Protein AF-A0A9D4IW01-F1 (afdb_monomer_lite)

Structure (mmCIF, N/CA/C/O backbone):
data_AF-A0A9D4IW01-F1
#
_entry.id   AF-A0A9D4IW01-F1
#
loop_
_atom_site.group_PDB
_atom_site.id
_atom_site.type_symbol
_atom_site.label_atom_id
_atom_site.label_alt_id
_atom_site.label_comp_id
_atom_site.label_asym_id
_atom_site.label_entity_id
_atom_site.label_seq_id
_atom_site.pdbx_PDB_ins_code
_atom_site.Cartn_x
_atom_site.Cartn_y
_atom_site.Cartn_z
_atom_site.occupancy
_atom_site.B_iso_or_equiv
_atom_site.auth_seq_id
_atom_site.auth_comp_id
_atom_site.auth_asym_id
_atom_site.auth_atom_id
_atom_site.pdbx_PDB_model_num
ATOM 1 N N . MET A 1 1 ? 10.145 0.334 -22.061 1.00 77.38 1 MET A N 1
ATOM 2 C CA . MET A 1 1 ? 10.697 -0.056 -23.375 1.00 77.38 1 MET A CA 1
ATOM 3 C C . MET A 1 1 ? 12.068 -0.632 -23.130 1.00 77.38 1 MET A C 1
ATOM 5 O O . MET A 1 1 ? 12.835 -0.024 -22.393 1.00 77.38 1 MET A O 1
ATOM 9 N N . GLU A 1 2 ? 12.332 -1.801 -23.689 1.00 84.94 2 GLU A N 1
ATOM 10 C CA . GLU A 1 2 ? 13.597 -2.512 -23.522 1.00 84.94 2 GLU A CA 1
ATOM 11 C C . GLU A 1 2 ? 14.456 -2.327 -24.776 1.00 84.94 2 GLU A C 1
ATOM 13 O O . GLU A 1 2 ? 13.923 -2.158 -25.877 1.00 84.94 2 GLU A O 1
ATOM 18 N N . TYR A 1 3 ? 15.780 -2.336 -24.618 1.00 90.25 3 TYR A N 1
ATOM 19 C CA . TYR A 1 3 ? 16.728 -2.070 -25.699 1.00 90.25 3 TYR A CA 1
ATOM 20 C C . TYR A 1 3 ? 17.847 -3.104 -25.716 1.00 90.25 3 TYR A C 1
ATOM 22 O O . TYR A 1 3 ? 18.345 -3.516 -24.670 1.00 90.25 3 TYR A O 1
ATOM 30 N N . VAL A 1 4 ? 18.289 -3.459 -26.920 1.00 92.25 4 VAL A N 1
ATOM 31 C CA . VAL A 1 4 ? 19.553 -4.161 -27.141 1.00 92.25 4 VAL A CA 1
ATOM 32 C C . VAL A 1 4 ? 20.635 -3.117 -27.375 1.00 92.25 4 VAL A C 1
ATOM 34 O O . VAL A 1 4 ? 20.510 -2.290 -28.284 1.00 92.25 4 VAL A O 1
ATOM 37 N N . ILE A 1 5 ? 21.691 -3.177 -26.566 1.00 92.62 5 ILE A N 1
ATOM 38 C CA . ILE A 1 5 ? 22.863 -2.305 -26.655 1.00 92.62 5 ILE A CA 1
ATOM 39 C C . ILE A 1 5 ? 24.077 -3.179 -26.955 1.00 92.62 5 ILE A C 1
ATOM 41 O O . ILE A 1 5 ? 24.368 -4.113 -26.209 1.00 92.62 5 ILE A O 1
ATOM 45 N N . GLY A 1 6 ? 24.784 -2.888 -28.041 1.00 92.25 6 GLY A N 1
ATOM 46 C CA . GLY A 1 6 ? 26.016 -3.592 -28.383 1.00 92.25 6 GLY A CA 1
ATOM 47 C C . GLY A 1 6 ? 26.599 -3.126 -29.713 1.00 92.25 6 GLY A C 1
ATOM 48 O O . GLY A 1 6 ? 26.008 -2.263 -30.349 1.00 92.25 6 GLY A O 1
ATOM 49 N N . PRO A 1 7 ? 27.731 -3.686 -30.157 1.00 93.00 7 PRO A N 1
ATOM 50 C CA . PRO A 1 7 ? 28.671 -4.492 -29.372 1.00 93.00 7 PRO A CA 1
ATOM 51 C C . PRO A 1 7 ? 29.304 -3.670 -28.230 1.00 93.00 7 PRO A C 1
ATOM 53 O O . PRO A 1 7 ? 29.331 -2.442 -28.280 1.00 93.00 7 PRO A O 1
ATOM 56 N N . LEU A 1 8 ? 29.756 -4.344 -27.164 1.00 90.75 8 LEU A N 1
ATOM 57 C CA . LEU A 1 8 ? 30.393 -3.701 -25.996 1.00 90.75 8 LEU A CA 1
ATOM 58 C C . LEU A 1 8 ? 31.925 -3.607 -26.126 1.00 90.75 8 LEU A C 1
ATOM 60 O O . LEU A 1 8 ? 32.586 -3.022 -25.264 1.00 90.75 8 LEU A O 1
ATOM 64 N N . ASP A 1 9 ? 32.486 -4.182 -27.191 1.00 88.44 9 ASP A N 1
ATOM 65 C CA . ASP A 1 9 ? 33.923 -4.238 -27.429 1.00 88.44 9 ASP A CA 1
ATOM 66 C C . ASP A 1 9 ? 34.489 -2.881 -27.863 1.00 88.44 9 ASP A C 1
ATOM 68 O O . ASP A 1 9 ? 33.888 -2.117 -28.622 1.00 88.44 9 ASP A O 1
ATOM 72 N N . LYS A 1 10 ? 35.701 -2.573 -27.388 1.00 69.19 10 LYS A N 1
ATOM 73 C CA . LYS A 1 10 ? 36.402 -1.338 -27.754 1.00 69.19 10 LYS A CA 1
ATOM 74 C C . LYS A 1 10 ? 36.852 -1.404 -29.214 1.00 69.19 10 LYS A C 1
ATOM 76 O O . LYS A 1 10 ? 37.750 -2.172 -29.541 1.00 69.19 10 LYS A O 1
ATOM 81 N N . GLY A 1 11 ? 36.298 -0.533 -30.054 1.00 72.88 11 GLY A N 1
ATOM 82 C CA . GLY A 1 11 ? 36.731 -0.341 -31.444 1.00 72.88 11 GLY A CA 1
ATOM 83 C C . GLY A 1 11 ? 35.629 -0.540 -32.481 1.00 72.88 11 GLY A C 1
ATOM 84 O O . GLY A 1 11 ? 35.793 -0.107 -33.618 1.00 72.88 11 GLY A O 1
ATOM 85 N N . GLU A 1 12 ? 34.495 -1.119 -32.088 1.00 82.50 12 GLU A N 1
ATOM 86 C CA . GLU A 1 12 ? 33.308 -1.218 -32.934 1.00 82.50 12 GLU A CA 1
ATOM 87 C C . GLU A 1 12 ? 32.299 -0.112 -32.600 1.00 82.50 12 GLU A C 1
ATOM 89 O O . GLU A 1 12 ? 32.279 0.444 -31.500 1.00 82.50 12 GLU A O 1
ATOM 94 N N . SER A 1 13 ? 31.473 0.258 -33.580 1.00 89.06 13 SER A N 1
ATOM 95 C CA . SER A 1 13 ? 30.445 1.281 -33.376 1.00 89.06 13 SER A CA 1
ATOM 96 C C . SER A 1 13 ? 29.273 0.700 -32.594 1.00 89.06 13 SER A C 1
ATOM 98 O O . SER A 1 13 ? 28.627 -0.243 -33.046 1.00 89.06 13 SER A O 1
ATOM 100 N N . LEU A 1 14 ? 28.984 1.295 -31.438 1.00 93.00 14 LEU A N 1
ATOM 101 C CA . LEU A 1 14 ? 27.855 0.924 -30.593 1.00 93.00 14 LEU A CA 1
ATOM 102 C C . LEU A 1 14 ? 26.523 1.251 -31.286 1.00 93.00 14 LEU A C 1
ATOM 104 O O . LEU A 1 14 ? 26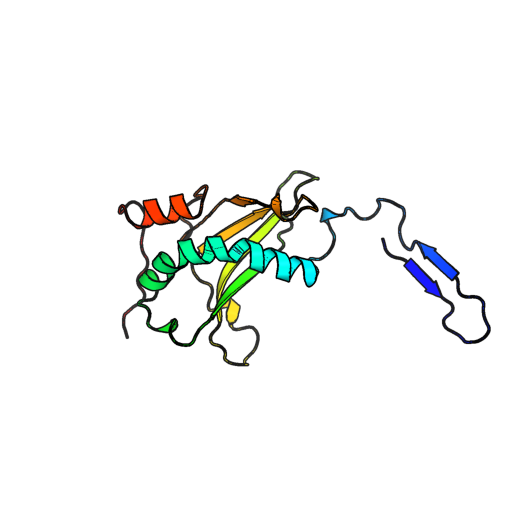.313 2.370 -31.754 1.00 93.00 14 LEU A O 1
ATOM 108 N N . TYR A 1 15 ? 25.608 0.286 -31.304 1.00 91.31 15 TYR A N 1
ATOM 109 C CA . TYR A 1 15 ? 24.219 0.460 -31.697 1.00 91.31 15 TYR A CA 1
ATOM 110 C C . TYR A 1 15 ? 23.285 0.314 -30.493 1.00 91.31 15 TYR A C 1
ATOM 112 O O . TYR A 1 15 ? 23.542 -0.421 -29.537 1.00 91.31 15 TYR A O 1
ATOM 120 N N . VAL A 1 16 ? 22.150 1.002 -30.588 1.00 92.75 16 VAL A N 1
ATOM 121 C CA . VAL A 1 16 ? 21.016 0.860 -29.678 1.00 92.75 16 VAL A CA 1
ATOM 122 C C . VAL A 1 16 ? 19.792 0.613 -30.541 1.00 92.75 16 VAL A C 1
ATOM 124 O O . VAL A 1 16 ? 19.475 1.419 -31.415 1.00 92.75 16 VAL A O 1
ATOM 127 N N . ARG A 1 17 ? 19.114 -0.512 -30.323 1.00 91.94 17 ARG A N 1
ATOM 128 C CA . ARG A 1 17 ? 17.872 -0.839 -31.032 1.00 91.94 17 ARG A CA 1
ATOM 129 C C . ARG A 1 17 ? 16.808 -1.315 -30.051 1.00 91.94 17 ARG A C 1
ATOM 131 O O . ARG A 1 17 ? 17.163 -1.956 -29.060 1.00 91.94 17 ARG A O 1
ATOM 138 N N . PRO A 1 18 ? 15.525 -1.008 -30.293 1.00 90.56 18 PRO A N 1
ATOM 139 C CA . PRO A 1 18 ? 14.454 -1.503 -29.443 1.00 90.56 18 PRO A CA 1
ATOM 140 C C . PRO A 1 18 ? 14.449 -3.037 -29.455 1.00 90.56 18 PRO A C 1
ATOM 142 O 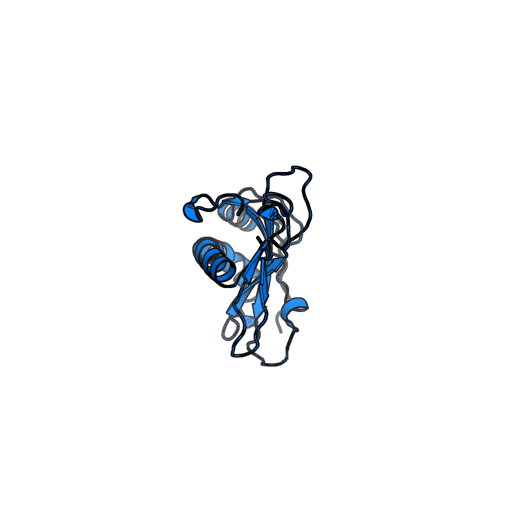O . PRO A 1 18 ? 14.590 -3.654 -30.512 1.00 90.56 18 PRO A O 1
ATOM 145 N N . LEU A 1 19 ? 14.324 -3.638 -28.272 1.00 89.88 19 LEU A N 1
ATOM 146 C CA . LEU A 1 19 ? 14.132 -5.082 -28.107 1.00 89.88 19 LEU A CA 1
ATOM 147 C C . LEU A 1 19 ? 12.672 -5.478 -28.375 1.00 89.88 19 LEU A C 1
ATOM 149 O O . LEU A 1 19 ? 12.413 -6.582 -28.841 1.00 89.88 19 LEU A O 1
ATOM 153 N N . SER A 1 20 ? 11.746 -4.552 -28.120 1.00 86.31 20 SER A N 1
ATOM 154 C CA . SER A 1 20 ? 10.299 -4.736 -28.248 1.00 86.31 20 SER A CA 1
ATOM 155 C C . SER A 1 20 ? 9.683 -3.615 -29.082 1.00 86.31 20 SER A C 1
ATOM 157 O O . SER A 1 20 ? 10.175 -2.481 -29.077 1.00 86.31 20 SER A O 1
ATOM 159 N N . ALA A 1 21 ? 8.593 -3.909 -29.784 1.00 84.94 21 ALA A N 1
ATOM 160 C CA . ALA A 1 21 ? 7.834 -2.923 -30.535 1.00 84.94 21 ALA A CA 1
ATOM 161 C C . ALA A 1 21 ? 7.229 -1.849 -29.603 1.00 84.94 21 ALA A C 1
ATOM 163 O O . ALA A 1 21 ? 6.924 -2.117 -28.433 1.00 84.94 21 ALA A O 1
ATOM 164 N N . PRO A 1 22 ? 7.025 -0.608 -30.088 1.00 80.00 22 PRO A N 1
ATOM 165 C CA . PRO A 1 22 ? 6.304 0.409 -29.330 1.00 80.00 22 PRO A CA 1
ATOM 166 C C . PRO A 1 22 ? 4.920 -0.095 -28.900 1.00 80.00 22 PRO A C 1
ATOM 168 O O . PRO A 1 22 ? 4.129 -0.523 -29.734 1.00 80.00 22 PRO A O 1
ATOM 171 N N . GLY A 1 23 ? 4.636 -0.041 -27.597 1.00 73.62 23 GLY A N 1
ATOM 172 C CA . GLY A 1 23 ? 3.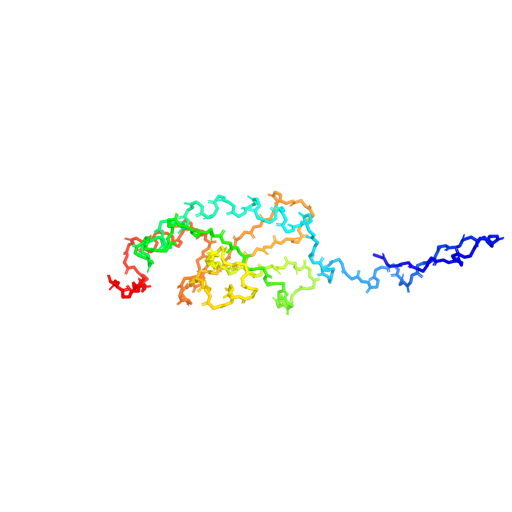361 -0.492 -27.029 1.00 73.62 23 GLY A CA 1
ATOM 173 C C . GLY A 1 23 ? 3.241 -1.999 -26.780 1.00 73.62 23 GLY A C 1
ATOM 174 O O . GLY A 1 23 ? 2.217 -2.420 -26.258 1.00 73.62 23 GLY A O 1
ATOM 175 N N . GLU A 1 24 ? 4.269 -2.801 -27.087 1.00 79.00 24 GLU A N 1
ATOM 176 C CA . GLU A 1 24 ? 4.262 -4.252 -26.823 1.00 79.00 24 GLU A CA 1
ATOM 177 C C . GLU A 1 24 ? 4.126 -4.571 -25.325 1.00 79.00 24 GLU A C 1
ATOM 179 O O . GLU A 1 24 ? 3.447 -5.520 -24.944 1.00 79.00 24 GLU A O 1
ATOM 184 N N . HIS A 1 25 ? 4.703 -3.722 -24.470 1.00 74.25 25 HIS A N 1
ATOM 185 C CA . HIS A 1 25 ? 4.576 -3.821 -23.017 1.00 74.25 25 HIS A CA 1
ATOM 186 C C . HIS A 1 25 ? 3.696 -2.695 -22.485 1.00 74.25 25 HIS A C 1
ATOM 188 O O . HIS A 1 25 ? 4.070 -1.519 -22.558 1.00 74.25 25 HIS A O 1
ATOM 194 N N . ALA A 1 26 ? 2.546 -3.049 -21.915 1.00 72.88 26 ALA A N 1
ATOM 195 C CA . ALA A 1 26 ? 1.673 -2.086 -21.256 1.00 72.88 26 ALA A CA 1
ATOM 196 C C . ALA A 1 26 ? 2.352 -1.505 -20.004 1.00 72.88 26 ALA A C 1
ATOM 198 O O . ALA A 1 26 ? 2.996 -2.229 -19.244 1.00 72.88 26 ALA A O 1
ATOM 199 N N . LEU A 1 27 ? 2.170 -0.203 -19.742 1.00 73.06 27 LEU A N 1
ATOM 200 C CA . LEU A 1 27 ? 2.756 0.458 -18.566 1.00 73.06 27 LEU A CA 1
ATOM 201 C C . LEU A 1 27 ? 2.348 -0.241 -17.262 1.00 73.06 27 LEU A C 1
ATOM 203 O O . LEU A 1 27 ? 3.165 -0.383 -16.360 1.00 73.06 27 LEU A O 1
ATOM 207 N N . ILE A 1 28 ? 1.111 -0.734 -17.191 1.00 72.25 28 ILE A N 1
ATOM 208 C CA . ILE A 1 28 ? 0.569 -1.453 -16.033 1.00 72.25 28 ILE A CA 1
ATOM 209 C C . ILE A 1 28 ? 1.316 -2.761 -15.725 1.00 72.25 28 ILE A C 1
ATOM 211 O O . ILE A 1 28 ? 1.320 -3.215 -14.580 1.00 72.25 28 ILE A O 1
ATOM 215 N N . ALA A 1 29 ? 1.996 -3.353 -16.711 1.00 74.38 29 ALA A N 1
ATOM 216 C CA . ALA A 1 29 ? 2.759 -4.586 -16.548 1.00 74.38 29 ALA A CA 1
ATOM 217 C C . ALA A 1 29 ? 4.163 -4.350 -15.961 1.00 74.38 29 ALA A C 1
ATOM 219 O O . ALA A 1 29 ? 4.801 -5.307 -15.527 1.00 74.38 29 ALA A O 1
ATOM 220 N N . ARG A 1 30 ? 4.642 -3.096 -15.888 1.00 78.50 30 ARG A N 1
ATOM 221 C CA . ARG A 1 30 ? 5.978 -2.779 -15.351 1.00 78.50 30 ARG A CA 1
ATOM 222 C C . ARG A 1 30 ? 6.112 -3.205 -13.888 1.00 78.50 30 ARG A C 1
ATOM 224 O O . ARG A 1 30 ? 5.163 -3.057 -13.123 1.00 78.50 30 ARG A O 1
ATOM 231 N N . GLY A 1 31 ? 7.277 -3.688 -13.466 1.00 77.38 31 GLY A N 1
ATOM 232 C CA . GLY A 1 31 ? 7.551 -3.898 -12.040 1.00 77.38 31 GLY A CA 1
ATOM 233 C C . GLY A 1 31 ? 7.429 -2.593 -11.241 1.00 77.38 31 GLY A C 1
ATOM 234 O O . GLY A 1 31 ? 7.639 -1.513 -11.795 1.00 77.38 31 GLY A O 1
ATOM 235 N N . ILE A 1 32 ? 7.087 -2.697 -9.955 1.00 81.81 32 ILE A N 1
ATOM 236 C CA . ILE A 1 32 ? 7.169 -1.551 -9.039 1.00 81.81 32 ILE A CA 1
ATOM 237 C C . ILE A 1 32 ? 8.653 -1.258 -8.815 1.00 81.81 32 ILE A C 1
ATOM 239 O O . ILE A 1 32 ? 9.421 -2.170 -8.505 1.00 81.81 32 ILE A O 1
ATOM 243 N N . ASP A 1 33 ? 9.056 -0.003 -8.984 1.00 85.62 33 ASP A N 1
ATOM 244 C CA . ASP A 1 33 ? 10.433 0.424 -8.745 1.00 85.62 33 ASP A CA 1
ATOM 245 C C . ASP A 1 33 ? 10.620 1.044 -7.350 1.00 85.62 33 ASP A C 1
ATOM 247 O O . ASP A 1 33 ? 9.669 1.341 -6.628 1.00 85.62 33 ASP A O 1
ATOM 251 N N . PHE A 1 34 ? 11.876 1.246 -6.952 1.00 87.00 34 PHE A N 1
ATOM 252 C CA . PHE A 1 34 ? 12.217 1.777 -5.632 1.00 87.00 34 PHE A CA 1
ATOM 253 C C . PHE A 1 34 ? 11.678 3.198 -5.380 1.00 87.00 34 PHE A C 1
ATOM 255 O O . PHE A 1 34 ? 11.345 3.542 -4.245 1.00 87.00 34 PHE A O 1
ATOM 262 N N . VAL A 1 35 ? 11.589 4.045 -6.409 1.00 88.69 35 VAL A N 1
ATOM 263 C CA . VAL A 1 35 ? 11.063 5.412 -6.264 1.00 88.69 35 VAL A CA 1
ATOM 264 C C . VAL A 1 35 ? 9.561 5.357 -6.012 1.00 88.69 35 VAL A C 1
ATOM 266 O O . VAL A 1 35 ? 9.055 6.049 -5.125 1.00 88.69 35 VAL A O 1
ATOM 269 N N . GLU A 1 36 ? 8.861 4.490 -6.737 1.00 88.00 36 GLU A N 1
ATOM 270 C CA . GLU A 1 36 ? 7.443 4.218 -6.550 1.00 88.00 36 GLU A CA 1
ATOM 271 C C . GLU A 1 36 ? 7.158 3.676 -5.147 1.00 88.00 36 GLU A C 1
ATOM 273 O O . GLU A 1 36 ? 6.312 4.245 -4.463 1.00 88.00 36 GLU A O 1
ATOM 278 N N . VAL A 1 37 ? 7.918 2.687 -4.656 1.00 89.12 37 VAL A N 1
ATOM 279 C CA . VAL A 1 37 ? 7.779 2.190 -3.271 1.00 89.12 37 VAL A CA 1
ATOM 280 C C . VAL A 1 37 ? 7.906 3.329 -2.258 1.00 89.12 37 VAL A C 1
ATOM 282 O O . VAL A 1 37 ? 7.037 3.504 -1.409 1.00 89.12 37 VAL A O 1
ATOM 285 N N . ASN A 1 38 ? 8.950 4.156 -2.360 1.00 90.81 38 ASN A N 1
ATOM 286 C CA . ASN A 1 38 ? 9.137 5.282 -1.438 1.00 90.81 38 ASN A CA 1
ATOM 287 C C . ASN A 1 38 ? 8.006 6.312 -1.509 1.00 90.81 38 ASN A C 1
ATOM 289 O O . ASN A 1 38 ? 7.718 6.985 -0.520 1.00 90.81 38 ASN A O 1
ATOM 293 N N . THR A 1 39 ? 7.400 6.473 -2.681 1.00 92.88 39 THR A N 1
ATOM 294 C CA . THR A 1 39 ? 6.278 7.391 -2.883 1.00 92.88 39 THR A CA 1
ATOM 295 C C . THR A 1 39 ? 5.021 6.824 -2.242 1.00 92.88 39 THR A C 1
ATOM 297 O O . THR A 1 39 ? 4.398 7.511 -1.441 1.00 92.88 39 THR A O 1
ATOM 300 N N . ILE A 1 40 ? 4.726 5.544 -2.484 1.00 92.25 40 ILE A N 1
ATOM 301 C CA . ILE A 1 40 ? 3.628 4.816 -1.840 1.00 92.25 40 ILE A CA 1
ATOM 302 C C . ILE A 1 40 ? 3.726 4.956 -0.321 1.00 92.25 40 ILE A C 1
ATOM 304 O O . ILE A 1 40 ? 2.782 5.413 0.314 1.00 92.25 40 ILE A O 1
ATOM 308 N N . LEU A 1 41 ? 4.888 4.657 0.265 1.00 89.88 41 LEU A N 1
ATOM 309 C CA . LEU A 1 41 ? 5.074 4.737 1.716 1.00 89.88 41 LEU A CA 1
ATOM 310 C C . LEU A 1 41 ? 4.848 6.152 2.273 1.00 89.88 41 LEU A C 1
ATOM 312 O O . LEU A 1 41 ? 4.379 6.295 3.396 1.00 89.88 41 LEU A O 1
ATOM 316 N N . LYS A 1 42 ? 5.146 7.213 1.512 1.00 90.69 42 LYS A N 1
ATOM 317 C CA . LYS A 1 42 ? 4.834 8.592 1.929 1.00 90.69 42 LYS A CA 1
ATOM 318 C C . LYS A 1 42 ? 3.332 8.860 1.932 1.00 90.69 42 LYS A C 1
ATOM 320 O O . LYS A 1 42 ? 2.847 9.449 2.896 1.00 90.69 42 LYS A O 1
ATOM 325 N N . GLU A 1 43 ? 2.621 8.411 0.899 1.00 90.62 43 GLU A N 1
ATOM 326 C CA . GLU A 1 43 ? 1.164 8.567 0.783 1.00 90.62 43 GLU A CA 1
ATOM 327 C C . GLU A 1 43 ? 0.402 7.753 1.847 1.00 90.62 43 GLU A C 1
ATOM 329 O O . GLU A 1 43 ? -0.703 8.125 2.237 1.00 90.62 43 GLU A O 1
ATOM 334 N N . LEU A 1 44 ? 0.995 6.673 2.373 1.00 90.81 44 LEU A N 1
ATOM 335 C CA . LEU A 1 44 ? 0.383 5.851 3.424 1.00 90.81 44 LEU A CA 1
ATOM 336 C C . LEU A 1 44 ? 0.536 6.424 4.845 1.00 90.81 44 LEU A C 1
ATOM 338 O O . LEU A 1 44 ? -0.267 6.083 5.713 1.00 90.81 44 LEU A O 1
ATOM 342 N N . ARG A 1 45 ? 1.477 7.345 5.107 1.00 88.44 45 ARG A N 1
ATOM 343 C CA . ARG A 1 45 ? 1.699 7.896 6.467 1.00 88.44 45 ARG A CA 1
ATOM 344 C C . ARG A 1 45 ? 0.455 8.516 7.121 1.00 88.44 45 ARG A C 1
ATOM 346 O O . ARG A 1 45 ? 0.230 8.274 8.308 1.00 88.44 45 ARG A O 1
ATOM 353 N N . PRO A 1 46 ? -0.374 9.316 6.419 1.00 88.94 46 PRO A N 1
ATOM 354 C CA . PRO A 1 46 ? -1.594 9.858 7.018 1.00 88.94 46 PRO A CA 1
ATOM 355 C C . PRO A 1 46 ? -2.605 8.763 7.382 1.00 88.94 46 PRO A C 1
ATOM 357 O O . PRO A 1 46 ? -3.326 8.896 8.366 1.00 88.94 46 PRO A O 1
ATOM 360 N N . ILE A 1 47 ? -2.640 7.673 6.612 1.00 89.69 47 ILE A N 1
ATOM 361 C CA . ILE A 1 47 ? -3.521 6.521 6.834 1.00 89.69 47 ILE A CA 1
ATOM 362 C C . ILE A 1 47 ? -3.044 5.724 8.049 1.00 89.69 47 ILE A C 1
ATOM 364 O O . ILE A 1 47 ? -3.842 5.392 8.924 1.00 89.69 47 ILE A O 1
ATOM 368 N N . GLU A 1 48 ? -1.737 5.475 8.146 1.00 86.56 48 GLU A N 1
ATOM 369 C CA . GLU A 1 48 ? -1.117 4.840 9.312 1.00 86.56 48 GLU A CA 1
ATOM 370 C C . GLU A 1 48 ? -1.458 5.590 10.598 1.00 86.56 48 GLU A C 1
ATOM 372 O O . GLU A 1 48 ? -1.872 4.969 11.571 1.00 86.56 48 GLU A O 1
ATOM 377 N N . ALA A 1 49 ? -1.371 6.924 10.595 1.00 86.00 49 ALA A N 1
ATOM 378 C CA . ALA A 1 49 ? -1.695 7.738 11.766 1.00 86.00 49 ALA A CA 1
ATOM 379 C C . ALA A 1 49 ? -3.146 7.547 12.253 1.00 86.00 49 ALA A C 1
ATOM 381 O O . ALA A 1 49 ? -3.401 7.595 13.457 1.00 86.00 49 ALA A O 1
ATOM 382 N N . VAL A 1 50 ? -4.086 7.306 11.334 1.00 88.25 50 VAL A N 1
ATOM 383 C CA . VAL A 1 50 ? -5.507 7.065 11.643 1.00 88.25 50 VAL A CA 1
ATOM 384 C C . VAL A 1 50 ? -5.729 5.652 12.176 1.00 88.25 50 VAL A C 1
ATOM 386 O O . VAL A 1 50 ? -6.516 5.460 13.098 1.00 88.25 50 VAL A O 1
ATOM 389 N N . LEU A 1 51 ? -5.038 4.661 11.614 1.00 85.00 51 LEU A N 1
ATOM 390 C CA . LEU A 1 51 ? -5.247 3.246 11.936 1.00 85.00 51 LEU A CA 1
ATOM 391 C C . LEU A 1 51 ? -4.410 2.772 13.131 1.00 85.00 51 LEU A C 1
ATOM 393 O O . LEU A 1 51 ? -4.765 1.788 13.779 1.00 85.00 51 LEU A O 1
ATOM 397 N N . LEU A 1 52 ? -3.342 3.493 13.476 1.00 80.44 52 LEU A N 1
ATOM 398 C CA . LEU A 1 52 ? -2.435 3.161 14.573 1.00 80.44 52 LEU A CA 1
ATOM 399 C C . LEU A 1 52 ? -3.141 2.891 15.917 1.00 80.44 52 LEU A C 1
ATOM 401 O O . LEU A 1 52 ? -2.758 1.923 16.575 1.00 80.44 52 LEU A O 1
ATOM 405 N N . PRO A 1 53 ? -4.163 3.658 16.351 1.00 80.38 53 PRO A N 1
ATOM 406 C CA . PRO A 1 53 ? -4.879 3.366 17.594 1.00 80.38 53 PRO A CA 1
ATOM 407 C C . PRO A 1 53 ? -5.562 1.991 17.591 1.00 80.38 53 PRO A C 1
ATOM 409 O O . PRO A 1 53 ? -5.465 1.262 18.576 1.00 80.38 53 PRO A O 1
ATOM 412 N N . LEU A 1 54 ? -6.194 1.613 16.473 1.00 82.25 54 LEU A N 1
ATOM 413 C CA . LEU A 1 54 ? -6.868 0.321 16.304 1.00 82.25 54 LEU A CA 1
ATOM 414 C C . LEU A 1 54 ? -5.868 -0.835 16.404 1.00 82.25 54 LEU A C 1
ATOM 416 O O . LEU A 1 54 ? -6.125 -1.827 17.094 1.00 82.25 54 LEU A O 1
ATOM 420 N N . VAL A 1 55 ? -4.711 -0.699 15.749 1.00 78.38 55 VAL A N 1
ATOM 421 C CA . VAL A 1 55 ? -3.672 -1.732 15.799 1.00 78.38 55 VAL A CA 1
ATOM 422 C C . VAL A 1 55 ? -3.067 -1.797 17.204 1.00 78.38 55 VAL A C 1
ATOM 424 O O . VAL A 1 55 ? -2.935 -2.870 17.773 1.00 78.38 55 VAL A O 1
ATOM 427 N N . ARG A 1 56 ? -2.783 -0.665 17.847 1.00 77.81 56 ARG A N 1
ATOM 428 C CA . ARG A 1 56 ? -2.253 -0.656 19.220 1.00 77.81 56 ARG A CA 1
ATOM 429 C C . ARG A 1 56 ? -3.171 -1.333 20.235 1.00 77.81 56 ARG A C 1
ATOM 431 O O . ARG A 1 56 ? -2.689 -2.110 21.056 1.00 77.81 56 ARG A O 1
ATOM 438 N N . GLU A 1 57 ? -4.477 -1.075 20.162 1.00 77.25 57 GLU A N 1
ATOM 439 C CA . GLU A 1 57 ? -5.466 -1.714 21.040 1.00 77.25 57 GLU A CA 1
ATOM 440 C C . GLU A 1 57 ? -5.553 -3.228 20.794 1.00 77.25 57 GLU A C 1
ATOM 442 O O . GLU A 1 57 ? -5.600 -4.005 21.747 1.00 77.25 57 GLU A O 1
ATOM 447 N N . SER A 1 58 ? -5.518 -3.661 19.530 1.00 73.94 58 SER A N 1
ATOM 448 C CA . SER A 1 58 ? -5.643 -5.084 19.177 1.00 73.94 58 SER A CA 1
ATOM 449 C C . SER A 1 58 ? -4.444 -5.934 19.644 1.00 73.94 58 SER A C 1
ATOM 451 O O . SER A 1 58 ? -4.585 -7.139 19.868 1.00 73.94 58 SER A O 1
ATOM 453 N N . PHE A 1 59 ? -3.278 -5.304 19.837 1.00 70.44 59 PHE A N 1
ATOM 454 C CA . PHE A 1 59 ? -2.005 -5.949 20.196 1.00 70.44 59 PHE A CA 1
ATOM 455 C C . PHE A 1 59 ? -1.459 -5.488 21.567 1.00 70.44 59 PHE A C 1
ATOM 457 O O . PHE A 1 59 ? -0.256 -5.556 21.818 1.00 70.44 59 PHE A O 1
ATOM 464 N N . ASP A 1 60 ? -2.343 -5.002 22.450 1.00 65.19 60 ASP A N 1
ATOM 465 C CA . ASP A 1 60 ? -2.083 -4.672 23.868 1.00 65.19 60 ASP A CA 1
ATOM 466 C C . ASP A 1 60 ? -0.877 -3.743 24.119 1.00 65.19 60 ASP A C 1
ATOM 468 O O . ASP A 1 60 ? -0.275 -3.764 25.188 1.00 65.19 60 ASP A O 1
ATOM 472 N N . ASN A 1 61 ? -0.479 -2.937 23.125 1.00 63.19 61 ASN A N 1
ATOM 473 C CA . ASN A 1 61 ? 0.775 -2.164 23.096 1.00 63.19 61 ASN A CA 1
ATOM 474 C C . ASN A 1 61 ? 2.078 -2.965 23.338 1.00 63.19 61 ASN A C 1
ATOM 476 O O . ASN A 1 61 ? 3.158 -2.377 23.262 1.00 63.19 61 ASN A O 1
ATOM 480 N N . ALA A 1 62 ? 2.007 -4.271 23.610 1.00 52.19 62 ALA A N 1
ATOM 481 C CA . ALA A 1 62 ? 3.098 -5.065 24.172 1.00 52.19 62 ALA A CA 1
ATOM 482 C C . ALA A 1 62 ? 4.253 -5.300 23.183 1.00 52.19 62 ALA A C 1
ATOM 484 O O . ALA A 1 62 ? 5.387 -5.487 23.610 1.00 52.19 62 ALA A O 1
ATOM 485 N N . GLY A 1 63 ? 3.988 -5.221 21.874 1.00 56.28 63 GLY A N 1
ATOM 486 C CA . GLY A 1 63 ? 5.012 -5.302 20.823 1.00 56.28 63 GLY A CA 1
ATOM 487 C C . GLY A 1 63 ? 5.465 -3.952 20.255 1.00 56.28 63 GLY A C 1
ATOM 488 O O . GLY A 1 63 ? 6.477 -3.876 19.579 1.00 56.28 63 GLY A O 1
ATOM 489 N N . PHE A 1 64 ? 4.766 -2.848 20.531 1.00 59.03 64 PHE A N 1
ATOM 490 C CA . PHE A 1 64 ? 4.968 -1.589 19.791 1.00 59.03 64 PHE A CA 1
ATOM 491 C C . PHE A 1 64 ? 6.133 -0.717 20.264 1.00 59.03 64 PHE A C 1
ATOM 493 O O . PHE A 1 64 ? 6.445 0.282 19.621 1.00 59.03 64 PHE A O 1
ATOM 500 N N . GLN A 1 65 ? 6.747 -1.026 21.405 1.00 57.94 65 GLN A N 1
ATOM 501 C CA . GLN A 1 65 ? 7.793 -0.166 21.973 1.00 57.94 65 GLN A CA 1
ATOM 502 C C . GLN A 1 65 ? 9.146 -0.311 21.258 1.00 57.94 65 GLN A C 1
ATOM 504 O O . GLN A 1 65 ? 10.006 0.550 21.426 1.00 57.94 65 GLN A O 1
ATOM 509 N N . SER A 1 66 ? 9.322 -1.362 20.449 1.00 55.03 66 SER A N 1
ATOM 510 C CA . SER A 1 66 ? 10.555 -1.643 19.701 1.00 55.03 66 SER A CA 1
ATOM 511 C C . SER A 1 66 ? 10.328 -2.120 18.262 1.00 55.03 66 SER A C 1
ATOM 513 O O . SER A 1 66 ? 11.287 -2.557 17.636 1.00 55.03 66 SER A O 1
ATOM 515 N N . MET A 1 67 ? 9.089 -2.087 17.759 1.00 63.84 67 MET A N 1
ATOM 516 C CA . MET A 1 67 ? 8.729 -2.592 16.430 1.00 63.84 67 MET A CA 1
ATOM 517 C C . MET A 1 67 ? 8.185 -1.465 15.559 1.00 63.84 67 MET A C 1
ATOM 519 O O . MET A 1 67 ? 7.327 -0.694 16.002 1.00 63.84 67 MET A O 1
ATOM 523 N N . ASP A 1 68 ? 8.657 -1.409 14.318 1.00 71.25 68 ASP A N 1
ATOM 524 C CA . ASP A 1 68 ? 8.165 -0.472 13.316 1.00 71.25 68 ASP A CA 1
ATOM 525 C C . ASP A 1 68 ? 6.975 -1.079 12.554 1.00 71.25 68 ASP A C 1
ATOM 527 O O . ASP A 1 68 ? 6.850 -2.297 12.390 1.00 71.25 68 ASP A O 1
ATOM 531 N N . LEU A 1 69 ? 6.056 -0.220 12.109 1.00 76.62 69 LEU A N 1
ATOM 532 C CA . LEU A 1 69 ? 4.951 -0.615 11.239 1.00 76.62 69 LEU A CA 1
ATOM 533 C C . LEU A 1 69 ? 5.366 -0.476 9.788 1.00 76.62 69 LEU A C 1
ATOM 535 O O . LEU A 1 69 ? 5.837 0.580 9.368 1.00 76.62 69 LEU A O 1
ATOM 539 N N . HIS A 1 70 ? 5.109 -1.520 9.014 1.00 82.50 70 HIS A N 1
ATOM 540 C CA . HIS A 1 70 ? 5.450 -1.544 7.605 1.00 82.50 70 HIS A CA 1
ATOM 541 C C . HIS A 1 70 ? 4.311 -2.119 6.774 1.00 82.50 70 HIS A C 1
ATOM 543 O O . HIS A 1 70 ? 3.472 -2.886 7.249 1.00 82.50 70 HIS A O 1
ATOM 549 N N . TRP A 1 71 ? 4.296 -1.743 5.499 1.00 87.12 71 TRP A N 1
ATOM 550 C CA . TRP A 1 71 ? 3.371 -2.293 4.523 1.00 87.12 71 TRP A CA 1
ATOM 551 C C . TRP A 1 71 ? 4.075 -3.324 3.667 1.00 87.12 71 TRP A C 1
ATOM 553 O O . TRP A 1 71 ? 5.106 -3.052 3.054 1.00 87.12 71 TRP A O 1
ATOM 563 N N . TYR A 1 72 ? 3.468 -4.494 3.575 1.00 87.62 72 TYR A N 1
ATOM 564 C CA . TYR A 1 72 ? 3.779 -5.455 2.545 1.00 87.62 72 TYR A CA 1
ATOM 565 C C . TYR A 1 72 ? 2.998 -5.093 1.283 1.00 87.62 72 TYR A C 1
ATOM 567 O O . TYR A 1 72 ? 1.766 -5.008 1.295 1.00 87.62 72 TYR A O 1
ATOM 575 N N . LEU A 1 73 ? 3.729 -4.848 0.196 1.00 88.81 73 LEU A N 1
ATOM 576 C CA . LEU A 1 73 ? 3.177 -4.452 -1.094 1.00 88.81 73 LEU A CA 1
ATOM 577 C C . LEU A 1 73 ? 3.035 -5.691 -1.966 1.00 88.81 73 LEU A C 1
ATOM 579 O O . LEU A 1 73 ? 4.019 -6.214 -2.489 1.00 88.81 73 LEU A O 1
ATOM 583 N N . TRP A 1 74 ? 1.802 -6.129 -2.185 1.00 82.94 74 TRP A N 1
ATOM 584 C CA . TRP A 1 74 ? 1.516 -7.170 -3.152 1.00 82.94 74 TRP A CA 1
ATOM 585 C C . TRP A 1 74 ? 0.943 -6.558 -4.421 1.00 82.94 74 TRP A C 1
ATOM 587 O O . TRP A 1 74 ? -0.218 -6.141 -4.489 1.00 82.94 74 TRP A O 1
ATOM 597 N N . LYS A 1 75 ? 1.771 -6.527 -5.466 1.00 75.69 75 LYS A N 1
ATOM 598 C CA . LYS A 1 75 ? 1.297 -6.209 -6.807 1.00 75.69 75 LYS A CA 1
ATOM 599 C C . LYS A 1 75 ? 0.512 -7.405 -7.343 1.00 75.69 75 LYS A C 1
ATOM 601 O O . LYS A 1 75 ? 1.065 -8.292 -7.990 1.00 75.69 75 LYS A O 1
ATOM 606 N N . GLY A 1 76 ? -0.776 -7.459 -7.030 1.00 62.81 76 GLY A N 1
ATOM 607 C CA . GLY A 1 76 ? -1.658 -8.484 -7.570 1.00 62.81 76 GLY A CA 1
ATOM 608 C C . GLY A 1 76 ? -1.886 -8.262 -9.065 1.00 62.81 76 GLY A C 1
ATOM 609 O O . GLY A 1 76 ? -2.186 -7.152 -9.493 1.00 62.81 76 GLY A O 1
ATOM 610 N N . SER A 1 77 ? -1.823 -9.321 -9.871 1.00 56.12 77 SER A N 1
ATOM 611 C CA . SER A 1 77 ? -2.455 -9.324 -11.194 1.00 56.12 77 SER A CA 1
ATOM 612 C C . SER A 1 77 ? -3.951 -9.598 -11.022 1.00 56.12 77 SER A C 1
ATOM 614 O O . SER A 1 77 ? -4.419 -10.697 -11.312 1.00 56.12 77 SER A O 1
ATOM 616 N N . THR A 1 78 ? -4.727 -8.689 -10.438 1.00 45.28 78 THR A N 1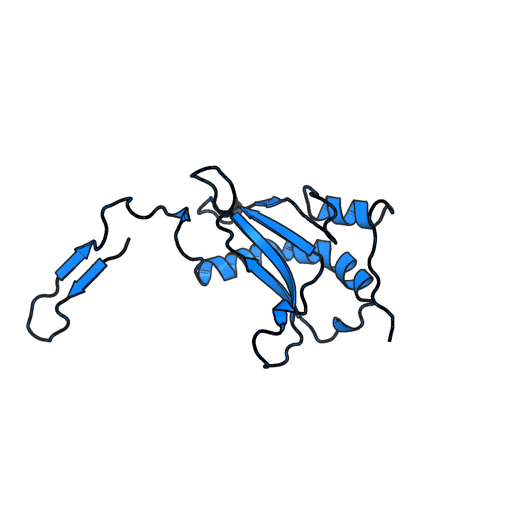
ATOM 617 C CA . THR A 1 78 ? -6.127 -9.028 -10.132 1.00 45.28 78 THR A CA 1
ATOM 618 C C . THR A 1 78 ? -7.053 -7.837 -10.281 1.00 45.28 78 THR A C 1
ATOM 620 O O . THR A 1 78 ? -7.090 -7.022 -9.371 1.00 45.28 78 THR A O 1
ATOM 623 N N . GLY A 1 79 ? -7.844 -7.801 -11.366 1.00 44.12 79 GLY A N 1
ATOM 624 C CA . GLY A 1 79 ? -9.034 -6.940 -11.419 1.00 44.12 79 GLY A CA 1
ATOM 625 C C . GLY A 1 79 ? -9.557 -6.470 -12.785 1.00 44.12 79 GLY A C 1
ATOM 626 O O . GLY A 1 79 ? -9.830 -5.291 -12.932 1.00 44.12 79 GLY A O 1
ATOM 627 N N . MET A 1 80 ? -9.721 -7.361 -13.772 1.00 44.94 80 MET A N 1
ATOM 628 C CA . MET A 1 80 ? -10.707 -7.309 -14.886 1.00 44.94 80 MET A CA 1
ATOM 629 C C . MET A 1 80 ? -10.887 -6.065 -15.788 1.00 44.94 80 MET A C 1
ATOM 631 O O . MET A 1 80 ? -11.695 -6.130 -16.713 1.00 44.94 80 MET A O 1
ATOM 635 N N . THR A 1 81 ? -10.143 -4.976 -15.627 1.00 52.91 81 THR A N 1
ATOM 636 C CA . THR A 1 81 ? -10.176 -3.850 -16.571 1.00 52.91 81 THR A CA 1
ATOM 637 C C . THR A 1 81 ? -8.760 -3.489 -16.983 1.00 52.91 81 THR A C 1
ATOM 639 O O . THR A 1 81 ? -7.884 -3.309 -16.145 1.00 52.91 81 THR A O 1
ATOM 642 N N . GLU A 1 82 ? -8.527 -3.410 -18.291 1.00 58.06 82 GLU A N 1
ATOM 643 C CA . GLU A 1 82 ? -7.206 -3.302 -18.933 1.00 58.06 82 GLU A CA 1
ATOM 644 C C . GLU A 1 82 ? -6.401 -2.039 -18.558 1.00 58.06 82 GLU A C 1
ATOM 646 O O . GLU A 1 82 ? -5.306 -1.839 -19.072 1.00 58.06 82 GLU A O 1
ATOM 651 N N . ASN A 1 83 ? -6.909 -1.195 -17.654 1.00 71.56 83 ASN A N 1
ATOM 652 C CA . ASN A 1 83 ? -6.407 0.155 -17.415 1.00 71.56 83 ASN A CA 1
ATOM 653 C C . ASN A 1 83 ? -6.144 0.503 -15.944 1.00 71.56 83 ASN A C 1
ATOM 655 O O . ASN A 1 83 ? -5.761 1.640 -15.687 1.00 71.56 83 ASN A O 1
ATOM 659 N N . LEU A 1 84 ? -6.348 -0.408 -14.984 1.00 78.06 84 LEU A N 1
ATOM 660 C CA . LEU A 1 84 ? -6.103 -0.115 -13.567 1.00 78.06 84 LEU A CA 1
ATOM 661 C C . LEU A 1 84 ? -4.806 -0.755 -13.066 1.00 78.06 84 LEU A C 1
ATOM 663 O O . LEU A 1 84 ? -4.541 -1.935 -13.295 1.00 78.06 84 LEU A O 1
ATOM 667 N N . LEU A 1 85 ? -4.008 0.043 -12.358 1.00 82.88 85 LEU A N 1
ATOM 668 C CA . LEU A 1 85 ? -2.845 -0.406 -11.604 1.00 82.88 85 LEU A CA 1
ATOM 669 C C . LEU A 1 85 ? -3.180 -0.354 -10.114 1.00 82.88 85 LEU A C 1
ATOM 671 O O . LEU A 1 85 ? -3.286 0.724 -9.531 1.00 82.88 85 LEU A O 1
ATOM 675 N N . GLU A 1 86 ? -3.363 -1.526 -9.515 1.00 87.44 86 GLU A N 1
ATOM 676 C CA . GLU A 1 86 ? -3.730 -1.675 -8.109 1.00 87.44 86 GLU A CA 1
ATOM 677 C C . GLU A 1 86 ? -2.635 -2.412 -7.337 1.00 87.44 86 GLU A C 1
ATOM 679 O O . GLU A 1 86 ? -2.044 -3.387 -7.812 1.00 87.44 86 GLU A O 1
ATOM 684 N N . ILE A 1 87 ? -2.381 -1.949 -6.118 1.00 89.06 87 ILE A N 1
ATOM 685 C CA . ILE A 1 87 ? -1.438 -2.544 -5.177 1.00 89.06 87 ILE A CA 1
ATOM 686 C C . ILE A 1 87 ? -2.227 -2.929 -3.938 1.00 89.06 87 ILE A C 1
ATOM 688 O O . ILE A 1 87 ? -2.844 -2.084 -3.288 1.00 89.06 87 ILE A O 1
ATOM 692 N N . LYS A 1 88 ? -2.204 -4.217 -3.608 1.00 90.38 88 LYS A N 1
ATOM 693 C CA . LYS A 1 88 ? -2.759 -4.716 -2.355 1.00 90.38 88 LYS A CA 1
ATOM 694 C C . LYS A 1 88 ? -1.727 -4.488 -1.266 1.00 90.38 88 LYS A C 1
ATOM 696 O O . LYS A 1 88 ? -0.559 -4.833 -1.428 1.00 90.38 88 LYS A O 1
ATOM 701 N N . LEU A 1 89 ? -2.166 -3.883 -0.179 1.00 91.75 89 LEU A N 1
ATOM 702 C CA . LEU A 1 89 ? -1.326 -3.478 0.931 1.00 91.75 89 LEU A CA 1
ATOM 703 C C . LEU A 1 89 ? -1.786 -4.234 2.170 1.00 91.75 89 LEU A C 1
ATOM 705 O O . LEU A 1 89 ? -2.962 -4.173 2.524 1.00 91.75 89 LEU A O 1
ATOM 709 N N . GLN A 1 90 ? -0.863 -4.940 2.815 1.00 90.62 90 GLN A N 1
ATOM 710 C CA . GLN A 1 90 ? -1.094 -5.625 4.085 1.00 90.62 90 GLN A CA 1
ATOM 711 C C . GLN A 1 90 ? -0.144 -5.042 5.125 1.00 90.62 90 GLN A C 1
ATOM 713 O O . GLN A 1 90 ? 1.060 -4.977 4.886 1.00 90.62 90 GLN A O 1
ATOM 718 N N . LEU A 1 91 ? -0.671 -4.593 6.259 1.00 87.62 91 LEU A N 1
ATOM 719 C CA . LEU A 1 91 ? 0.166 -4.077 7.336 1.00 87.62 91 LEU A CA 1
ATOM 720 C C . LEU A 1 91 ? 0.848 -5.248 8.063 1.00 87.62 91 LEU A C 1
ATOM 722 O O . LEU A 1 91 ? 0.222 -6.288 8.268 1.00 87.62 91 LEU A O 1
ATOM 726 N N . TYR A 1 92 ? 2.099 -5.084 8.481 1.00 84.06 92 TYR A N 1
ATOM 727 C CA . TYR A 1 92 ? 2.827 -6.048 9.308 1.00 84.06 92 TYR A CA 1
ATOM 728 C C . TYR A 1 92 ? 3.676 -5.333 10.365 1.00 84.06 92 TYR A C 1
ATOM 730 O O . TYR A 1 92 ? 3.940 -4.130 10.257 1.00 84.06 92 TYR A O 1
ATOM 738 N N . LEU A 1 93 ? 4.066 -6.069 11.406 1.00 79.44 93 LEU A N 1
ATOM 739 C CA . LEU A 1 93 ? 5.024 -5.597 12.406 1.00 79.44 93 LEU A CA 1
ATOM 740 C C . LEU A 1 93 ? 6.431 -6.049 12.029 1.00 79.44 93 LEU A C 1
ATOM 742 O O . LEU A 1 93 ? 6.644 -7.234 11.792 1.00 79.44 93 LEU A O 1
ATOM 746 N N . ASP A 1 94 ? 7.389 -5.128 12.022 1.00 76.81 94 ASP A N 1
ATOM 747 C CA . ASP A 1 94 ? 8.800 -5.469 11.860 1.00 76.81 94 ASP A CA 1
ATOM 748 C C . ASP A 1 94 ? 9.469 -5.610 13.242 1.00 76.81 94 ASP A C 1
ATOM 750 O O . ASP A 1 94 ? 9.602 -4.612 13.961 1.00 76.81 94 ASP A O 1
ATOM 754 N N . PRO A 1 95 ? 9.876 -6.830 13.654 1.00 67.31 95 PRO A N 1
ATOM 755 C CA . PRO A 1 95 ? 10.582 -7.057 14.915 1.00 67.31 95 PRO A CA 1
ATOM 756 C C . PRO A 1 95 ? 11.985 -6.436 14.981 1.00 67.31 95 PRO A C 1
ATOM 758 O O . PRO A 1 95 ? 12.606 -6.483 16.044 1.00 67.31 95 PRO A O 1
ATOM 761 N N . GLY A 1 96 ? 12.528 -5.906 13.880 1.00 61.91 96 GLY A N 1
ATOM 762 C CA . GLY A 1 96 ? 13.880 -5.342 13.830 1.00 61.91 96 GLY A CA 1
ATOM 763 C C . GLY A 1 96 ? 14.997 -6.383 13.982 1.00 61.91 96 GLY A C 1
ATOM 764 O O . GLY A 1 96 ? 16.178 -6.031 14.047 1.00 61.91 96 GLY A O 1
ATOM 765 N N . SER A 1 97 ? 14.661 -7.675 14.046 1.00 58.81 97 SER A N 1
ATOM 766 C CA . SER A 1 97 ? 15.633 -8.763 14.008 1.00 58.81 97 SER A CA 1
ATOM 767 C C . SER A 1 97 ? 16.070 -8.992 12.564 1.00 58.81 97 SER A C 1
ATOM 769 O O . SER A 1 97 ? 15.241 -9.308 11.720 1.00 58.81 97 SER A O 1
ATOM 771 N N . ASN A 1 98 ? 17.376 -8.890 12.298 1.00 53.72 98 ASN A N 1
ATOM 772 C CA . ASN A 1 98 ? 18.034 -9.124 10.999 1.00 53.72 98 ASN A CA 1
ATOM 773 C C . ASN A 1 98 ? 17.848 -10.543 10.400 1.00 53.72 98 ASN A C 1
ATOM 775 O O . ASN A 1 98 ? 18.556 -10.904 9.459 1.00 53.72 98 ASN A O 1
ATOM 779 N N . ASP A 1 99 ? 16.937 -11.354 10.935 1.00 55.06 99 ASP A N 1
ATOM 780 C CA . ASP A 1 99 ? 16.593 -12.661 10.392 1.00 55.06 99 ASP A CA 1
ATOM 781 C C . ASP A 1 99 ? 15.527 -12.471 9.308 1.00 55.06 99 ASP A C 1
ATOM 783 O O . ASP A 1 99 ? 14.409 -12.031 9.566 1.00 55.06 99 ASP A O 1
ATOM 787 N N . GLY A 1 100 ? 15.924 -12.734 8.063 1.00 54.28 100 GLY A N 1
ATOM 788 C CA . GLY A 1 100 ? 15.129 -12.462 6.867 1.00 54.28 100 GLY A CA 1
ATOM 789 C C . GLY A 1 100 ? 13.735 -13.102 6.851 1.00 54.28 100 GLY A C 1
ATOM 790 O O . GLY A 1 100 ? 13.482 -14.131 7.471 1.00 54.28 100 GLY A O 1
ATOM 791 N N . ASP A 1 101 ? 12.846 -12.478 6.076 1.00 59.31 101 ASP A N 1
ATOM 792 C CA . ASP A 1 101 ? 11.511 -12.947 5.671 1.00 59.31 101 ASP A CA 1
ATOM 793 C C . ASP A 1 101 ? 10.499 -13.340 6.772 1.00 59.31 101 ASP A C 1
ATOM 795 O O . ASP A 1 101 ? 9.398 -13.794 6.450 1.00 59.31 101 ASP A O 1
ATOM 799 N N . SER A 1 102 ? 10.776 -13.088 8.057 1.00 66.12 102 SER A N 1
ATOM 800 C CA . SER A 1 102 ? 9.813 -13.336 9.147 1.00 66.12 102 SER A CA 1
ATOM 801 C C . SER A 1 102 ? 8.558 -12.457 9.077 1.00 66.12 102 SER A C 1
ATOM 803 O O . SER A 1 102 ? 7.515 -12.850 9.593 1.00 66.12 102 SER A O 1
ATOM 805 N N . HIS A 1 103 ? 8.608 -11.331 8.357 1.00 70.06 103 HIS A N 1
ATOM 806 C CA . HIS A 1 103 ? 7.501 -10.377 8.216 1.00 70.06 103 HIS A CA 1
ATOM 807 C C . HIS A 1 103 ? 6.181 -11.001 7.730 1.00 70.06 103 HIS A C 1
ATOM 809 O O . HIS A 1 103 ? 5.107 -10.501 8.054 1.00 70.06 103 HIS A O 1
ATOM 815 N N . ILE A 1 104 ? 6.230 -12.108 6.975 1.00 71.50 104 ILE A N 1
ATOM 816 C CA . ILE A 1 104 ? 5.030 -12.832 6.515 1.00 71.50 104 ILE A CA 1
ATOM 817 C C . ILE A 1 104 ? 4.282 -13.490 7.687 1.00 71.50 104 ILE A C 1
ATOM 819 O O . ILE A 1 104 ? 3.063 -13.655 7.631 1.00 71.50 104 ILE A O 1
ATOM 823 N N . LEU A 1 105 ? 4.995 -13.857 8.751 1.00 77.06 105 LEU A N 1
ATOM 824 C CA . LEU A 1 105 ? 4.424 -14.446 9.962 1.00 77.06 105 LEU A CA 1
ATOM 825 C C . LEU A 1 105 ? 3.820 -13.381 10.888 1.00 77.06 105 LEU A C 1
ATOM 827 O O . LEU A 1 105 ? 2.893 -13.686 11.635 1.00 77.06 105 LEU A O 1
ATOM 831 N N . ASP A 1 106 ? 4.289 -12.138 10.774 1.00 78.62 106 ASP A N 1
ATOM 832 C CA . ASP A 1 106 ? 3.904 -10.999 11.615 1.00 78.62 106 ASP A CA 1
ATOM 833 C C . ASP A 1 106 ? 2.896 -10.059 10.923 1.00 78.62 106 ASP A C 1
ATOM 835 O O . ASP A 1 106 ? 2.790 -8.865 11.229 1.00 78.62 106 ASP A O 1
ATOM 839 N N . MET A 1 107 ? 2.129 -10.602 9.972 1.00 83.38 107 MET A N 1
ATOM 840 C CA . MET A 1 107 ? 1.073 -9.877 9.268 1.00 83.38 107 MET A CA 1
ATOM 841 C C . MET A 1 107 ? -0.042 -9.475 10.233 1.00 83.38 107 MET A C 1
ATOM 843 O O . MET A 1 107 ? -0.670 -10.299 10.904 1.00 83.38 107 MET A O 1
ATOM 847 N N . LEU A 1 108 ? -0.335 -8.182 10.254 1.00 83.44 108 LEU A N 1
ATOM 848 C CA . LEU A 1 108 ? -1.435 -7.616 11.012 1.00 83.44 108 LEU A CA 1
ATOM 849 C C . LEU A 1 108 ? -2.736 -7.803 10.237 1.00 83.44 108 LEU A C 1
ATOM 851 O O . LEU A 1 108 ? -2.724 -7.802 9.010 1.00 83.44 108 LEU A O 1
ATOM 855 N N . PRO A 1 109 ? -3.895 -7.913 10.904 1.00 85.06 109 PRO A N 1
ATOM 856 C CA . PRO A 1 109 ? -5.169 -8.178 10.249 1.00 85.06 109 PRO A CA 1
ATOM 857 C C . PRO A 1 109 ? -5.767 -6.924 9.596 1.00 85.06 109 PRO A C 1
ATOM 859 O O . PRO A 1 109 ? -6.970 -6.709 9.696 1.00 85.06 109 PRO A O 1
ATOM 862 N N . LEU A 1 110 ? -4.945 -6.086 8.966 1.00 89.31 110 LEU A N 1
ATOM 863 C CA . LEU A 1 110 ? -5.335 -4.841 8.321 1.00 89.31 110 LEU A CA 1
ATOM 864 C C . LEU A 1 110 ? -4.808 -4.812 6.884 1.00 89.31 110 LEU A C 1
ATOM 866 O O . LEU A 1 110 ? -3.598 -4.848 6.661 1.00 89.31 110 LEU A O 1
ATOM 870 N N . ALA A 1 111 ? -5.732 -4.728 5.931 1.00 92.38 111 ALA A N 1
ATOM 871 C CA . ALA A 1 111 ? -5.440 -4.693 4.504 1.00 92.38 111 ALA A CA 1
ATOM 872 C C . ALA A 1 111 ? -6.189 -3.549 3.817 1.00 92.38 111 ALA A C 1
ATOM 874 O O . ALA A 1 111 ? -7.262 -3.155 4.273 1.00 92.38 111 ALA A O 1
ATOM 875 N N . LEU A 1 112 ? -5.651 -3.042 2.712 1.00 93.94 112 LEU A N 1
ATOM 876 C CA . LEU A 1 112 ? -6.318 -2.071 1.842 1.00 93.94 112 LEU A CA 1
ATOM 877 C C . LEU A 1 112 ? -5.799 -2.183 0.404 1.00 93.94 112 LEU A C 1
ATOM 879 O O . LEU A 1 112 ? -4.807 -2.869 0.140 1.00 93.94 112 LEU A O 1
ATOM 883 N N . ILE A 1 113 ? -6.451 -1.497 -0.529 1.00 92.69 113 ILE A N 1
ATOM 884 C CA . ILE A 1 113 ? -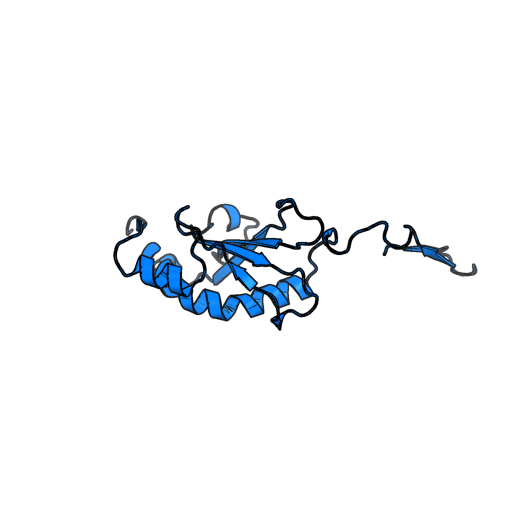6.000 -1.383 -1.920 1.00 92.69 113 ILE A CA 1
ATOM 885 C C . ILE A 1 113 ? -5.584 0.060 -2.196 1.00 92.69 113 ILE A C 1
ATOM 887 O O . ILE A 1 113 ? -6.257 0.995 -1.771 1.00 92.69 113 ILE A O 1
ATOM 891 N N . LEU A 1 114 ? -4.477 0.237 -2.916 1.00 92.19 114 LEU A N 1
ATOM 892 C CA . LEU A 1 114 ? -4.023 1.510 -3.465 1.00 92.19 114 LEU A CA 1
ATOM 893 C C . LEU A 1 114 ? -4.094 1.467 -4.992 1.00 92.19 114 LEU A C 1
ATOM 895 O O . LEU A 1 114 ? -3.474 0.610 -5.618 1.00 92.19 114 LEU A O 1
ATOM 899 N N . ASN A 1 115 ? -4.791 2.427 -5.591 1.00 89.88 115 ASN A N 1
ATOM 900 C CA . ASN A 1 115 ? -4.770 2.648 -7.032 1.00 89.88 115 ASN A CA 1
ATOM 901 C C . ASN A 1 115 ? -3.643 3.626 -7.394 1.00 89.88 115 ASN A C 1
ATOM 903 O O . ASN A 1 115 ? -3.686 4.794 -7.003 1.00 89.88 115 ASN A O 1
ATOM 907 N N . THR A 1 116 ? -2.675 3.143 -8.175 1.00 89.25 116 THR A N 1
ATOM 908 C CA . THR A 1 116 ? -1.514 3.895 -8.681 1.00 89.25 116 THR A CA 1
ATOM 909 C C . THR A 1 116 ? -1.548 4.088 -10.201 1.00 89.25 116 THR A C 1
ATOM 911 O O . THR A 1 116 ? -0.520 4.286 -10.845 1.00 89.25 116 THR A O 1
ATOM 914 N N . THR A 1 117 ? -2.739 4.035 -10.807 1.00 85.62 117 THR A N 1
ATOM 915 C CA . THR A 1 117 ? -2.925 4.161 -12.265 1.00 85.62 117 THR A CA 1
ATOM 916 C C . THR A 1 117 ? -2.396 5.488 -12.809 1.00 85.62 117 THR A C 1
ATOM 918 O O . THR A 1 117 ? -1.795 5.523 -13.883 1.00 85.62 117 THR A O 1
ATOM 921 N N . SER A 1 118 ? -2.622 6.588 -12.081 1.00 86.75 118 SER A N 1
ATOM 922 C CA . SER A 1 118 ? -2.102 7.902 -12.467 1.00 86.75 118 SER A CA 1
ATOM 923 C C . SER A 1 118 ? -0.591 7.965 -12.259 1.00 86.75 118 SER A C 1
ATOM 925 O O . SER A 1 118 ? -0.066 7.462 -11.271 1.00 86.75 118 SER A O 1
ATOM 927 N N . GLN A 1 119 ? 0.124 8.642 -13.156 1.00 86.06 119 GLN A N 1
ATOM 928 C CA . GLN A 1 119 ? 1.541 8.961 -12.938 1.00 86.06 119 GLN A CA 1
ATOM 929 C C . GLN A 1 119 ? 1.733 10.064 -11.884 1.00 86.06 119 GLN A C 1
ATOM 931 O O . GLN A 1 119 ? 2.841 10.258 -11.390 1.00 86.06 119 GLN A O 1
ATOM 936 N N . ASN A 1 120 ? 0.664 10.787 -11.541 1.00 91.12 120 ASN A N 1
ATOM 937 C CA . ASN A 1 120 ? 0.657 11.793 -10.493 1.00 91.12 120 ASN A CA 1
ATOM 938 C C . ASN A 1 120 ? 0.264 11.147 -9.156 1.00 91.12 120 ASN A C 1
ATOM 940 O O . ASN A 1 120 ? -0.889 10.753 -8.979 1.00 91.12 120 ASN A O 1
ATOM 944 N N . SER A 1 121 ? 1.200 11.063 -8.204 1.00 91.12 121 SER A N 1
ATOM 945 C CA . SER A 1 121 ? 0.943 10.405 -6.913 1.00 91.12 121 SER A CA 1
ATOM 946 C C . SER A 1 121 ? -0.133 11.098 -6.082 1.00 91.12 121 SER A C 1
ATOM 948 O O . SER A 1 121 ? -0.838 10.439 -5.328 1.00 91.12 121 SER A O 1
ATOM 950 N N . SER A 1 122 ? -0.338 12.404 -6.272 1.00 91.31 122 SER A N 1
ATOM 951 C CA . SER A 1 122 ? -1.397 13.151 -5.582 1.00 91.31 122 SER A CA 1
ATOM 952 C C . SER A 1 122 ? -2.814 12.756 -6.018 1.00 91.31 122 SER A C 1
ATOM 954 O O . SER A 1 122 ? -3.786 13.163 -5.386 1.00 91.31 122 SER A O 1
ATOM 956 N N . GLU A 1 123 ? -2.954 11.991 -7.104 1.00 92.50 123 GLU A N 1
ATOM 957 C CA . GLU A 1 123 ? -4.234 11.447 -7.572 1.00 92.50 123 GLU A CA 1
ATOM 958 C C . GLU A 1 123 ? -4.466 10.003 -7.120 1.00 92.50 123 GLU A C 1
ATOM 960 O O . GLU A 1 123 ? -5.536 9.444 -7.382 1.00 92.50 123 GLU A O 1
ATOM 965 N N . TRP A 1 124 ? -3.480 9.386 -6.466 1.00 92.75 124 TRP A N 1
ATOM 966 C CA . TRP A 1 124 ? -3.611 8.031 -5.955 1.00 92.75 124 TRP A CA 1
ATOM 967 C C . TRP A 1 124 ? -4.641 7.975 -4.836 1.00 92.75 124 TRP A C 1
ATOM 969 O O . TRP A 1 124 ? -4.835 8.927 -4.077 1.00 92.75 124 TRP A O 1
ATOM 979 N N . LYS A 1 125 ? -5.338 6.843 -4.751 1.00 93.00 125 LYS A N 1
ATOM 980 C CA . LYS A 1 125 ? -6.423 6.657 -3.786 1.00 93.00 125 LYS A CA 1
ATOM 981 C C . LYS A 1 125 ? -6.354 5.291 -3.153 1.00 93.00 125 LYS A C 1
ATOM 983 O O . LYS A 1 125 ? -6.140 4.293 -3.839 1.00 93.00 125 LYS A O 1
ATOM 988 N N . THR A 1 126 ? -6.603 5.274 -1.855 1.00 93.69 126 THR A N 1
ATOM 989 C CA . THR A 1 126 ? -6.791 4.063 -1.071 1.00 93.69 126 THR A CA 1
ATOM 990 C C . THR A 1 126 ? -8.271 3.793 -0.841 1.00 93.69 126 THR A C 1
ATOM 992 O O . THR A 1 126 ? -9.062 4.724 -0.689 1.00 93.69 126 THR A O 1
ATOM 995 N N . TYR A 1 127 ? -8.651 2.521 -0.859 1.00 93.25 127 TYR A N 1
ATOM 996 C CA . TYR A 1 127 ? -10.027 2.045 -0.699 1.00 93.25 127 TYR A CA 1
ATOM 997 C C . TYR A 1 127 ? -10.009 0.567 -0.297 1.00 93.25 127 TYR A C 1
ATOM 999 O O . TYR A 1 127 ? -8.939 -0.024 -0.125 1.00 93.25 127 TYR A O 1
ATOM 1007 N N . ASP A 1 128 ? -11.195 -0.021 -0.133 1.00 93.94 128 ASP A N 1
ATOM 1008 C CA . ASP A 1 128 ? -11.380 -1.428 0.226 1.00 93.94 128 ASP A CA 1
ATOM 1009 C C . ASP A 1 128 ? -10.565 -1.827 1.459 1.00 93.94 128 ASP A C 1
ATOM 1011 O O . ASP A 1 128 ? -9.811 -2.803 1.474 1.00 93.94 128 ASP A O 1
ATOM 1015 N N . TYR A 1 129 ? -10.724 -1.042 2.520 1.00 94.50 129 TYR A N 1
ATOM 1016 C CA . TYR A 1 129 ? -10.100 -1.317 3.803 1.00 94.50 129 TYR A CA 1
ATOM 1017 C C . TYR A 1 129 ? -10.765 -2.531 4.445 1.00 94.50 129 TYR A C 1
ATOM 1019 O O . TYR A 1 129 ? -11.991 -2.620 4.507 1.00 94.50 129 TYR A O 1
ATOM 1027 N N . HIS A 1 130 ? -9.961 -3.452 4.961 1.00 92.94 130 HIS A N 1
ATOM 1028 C CA . HIS A 1 130 ? -10.426 -4.656 5.632 1.00 92.94 130 HIS A CA 1
ATOM 1029 C C . HIS A 1 130 ? -9.712 -4.835 6.966 1.00 92.94 130 HIS A C 1
ATOM 1031 O O . HIS A 1 130 ? -8.487 -4.749 7.034 1.00 92.94 130 HIS A O 1
ATOM 1037 N N . PHE A 1 131 ? -10.476 -5.156 8.011 1.00 90.56 131 PHE A N 1
ATOM 1038 C CA . PHE A 1 131 ? -9.941 -5.539 9.315 1.00 90.56 131 PHE A CA 1
ATOM 1039 C C . PHE A 1 131 ? -10.462 -6.913 9.742 1.00 90.56 131 PHE A C 1
ATOM 1041 O O . PHE A 1 131 ? -11.669 -7.097 9.895 1.00 90.56 131 PHE A O 1
ATOM 1048 N N . LEU A 1 132 ? -9.574 -7.893 9.942 1.00 88.38 132 LEU A N 1
ATOM 1049 C CA . LEU A 1 132 ? -9.941 -9.297 10.214 1.00 88.38 132 LEU A CA 1
ATOM 1050 C C . LEU A 1 132 ? -10.954 -9.852 9.193 1.00 88.38 132 LEU A C 1
ATOM 1052 O O . LEU A 1 132 ? -11.929 -10.504 9.567 1.00 88.38 132 LEU A O 1
ATOM 1056 N N . ASN A 1 133 ? -10.751 -9.558 7.906 1.00 87.88 133 ASN A N 1
ATOM 1057 C CA . ASN A 1 133 ? -11.680 -9.889 6.814 1.00 87.88 133 ASN A CA 1
ATOM 1058 C C . ASN A 1 133 ? -13.086 -9.262 6.943 1.00 87.88 133 ASN A C 1
ATOM 1060 O O . ASN A 1 133 ? -14.011 -9.693 6.260 1.00 87.88 133 ASN A O 1
ATOM 1064 N N . GLN A 1 134 ? -13.265 -8.249 7.795 1.00 91.00 134 GLN A N 1
ATOM 1065 C CA . GLN A 1 134 ? -14.477 -7.428 7.851 1.00 91.00 134 GLN A CA 1
ATOM 1066 C C . GLN A 1 134 ? -14.259 -6.186 6.989 1.00 91.00 134 GLN A C 1
ATOM 1068 O O . GLN A 1 134 ? -13.202 -5.565 7.080 1.00 91.00 134 GLN A O 1
ATOM 1073 N N . GLY A 1 135 ? -15.237 -5.850 6.155 1.00 91.75 135 GLY A N 1
ATOM 1074 C CA . GLY A 1 135 ? -15.144 -4.801 5.142 1.00 91.75 135 GLY A CA 1
ATOM 1075 C C . GLY A 1 135 ? -15.905 -5.200 3.868 1.00 91.75 135 GLY A C 1
ATOM 1076 O O . GLY A 1 135 ? -16.695 -6.150 3.915 1.00 91.75 135 GLY A O 1
ATOM 1077 N N . PRO A 1 136 ? -15.679 -4.503 2.743 1.00 94.00 136 PRO A N 1
ATOM 1078 C CA . PRO A 1 136 ? -14.791 -3.347 2.607 1.00 94.00 136 PRO A CA 1
ATOM 1079 C C . PRO A 1 136 ? -15.340 -2.107 3.327 1.00 94.00 136 PRO A C 1
ATOM 1081 O O . PRO A 1 136 ? -16.533 -1.813 3.263 1.00 94.00 136 PRO A O 1
ATOM 1084 N N . PHE A 1 137 ? -14.460 -1.358 3.987 1.00 94.31 137 PHE A N 1
ATOM 1085 C CA . PHE A 1 137 ? -14.724 0.015 4.422 1.00 94.31 137 PHE A CA 1
ATOM 1086 C C . PHE A 1 137 ? -14.155 0.981 3.381 1.00 94.31 137 PHE A C 1
ATOM 1088 O O . PHE A 1 137 ? -13.104 0.719 2.791 1.00 94.31 137 PHE A O 1
ATOM 1095 N N . ALA A 1 138 ? -14.852 2.091 3.134 1.00 93.31 138 ALA A N 1
ATOM 1096 C CA . ALA A 1 138 ? -14.468 3.014 2.070 1.00 93.31 138 ALA A CA 1
ATOM 1097 C C . ALA A 1 138 ? -13.198 3.803 2.423 1.00 93.31 138 ALA A C 1
ATOM 1099 O O . ALA A 1 138 ? -12.348 4.013 1.558 1.00 93.31 138 ALA A O 1
ATOM 1100 N N . THR A 1 139 ? -13.045 4.202 3.688 1.00 93.75 139 THR A N 1
ATOM 1101 C CA . THR A 1 139 ? -11.895 4.975 4.173 1.00 93.75 139 THR A CA 1
ATOM 1102 C C . THR A 1 139 ? -11.323 4.429 5.485 1.00 93.75 139 THR A C 1
ATOM 1104 O O . THR A 1 139 ? -11.960 3.653 6.202 1.00 93.75 139 THR A O 1
ATOM 1107 N N . ALA A 1 140 ? -10.112 4.879 5.832 1.00 93.00 140 ALA A N 1
ATOM 1108 C CA . ALA A 1 140 ? -9.495 4.600 7.127 1.00 93.00 140 ALA A CA 1
ATOM 1109 C C . ALA A 1 140 ? -10.323 5.156 8.301 1.00 93.00 140 ALA A C 1
ATOM 1111 O O . ALA A 1 140 ? -10.406 4.522 9.353 1.00 93.00 140 ALA A O 1
ATOM 1112 N N . GLN A 1 141 ? -10.950 6.322 8.112 1.00 92.88 141 GLN A N 1
ATOM 1113 C CA . GLN A 1 141 ? -11.849 6.937 9.087 1.00 92.88 141 GLN A CA 1
ATOM 1114 C C . GLN A 1 141 ? -13.097 6.086 9.304 1.00 92.88 141 GLN A C 1
ATOM 1116 O O . GLN A 1 141 ? -13.415 5.804 10.455 1.00 92.88 141 GLN A O 1
ATOM 1121 N N . ASP A 1 142 ? -13.736 5.605 8.233 1.00 92.94 142 ASP A N 1
ATOM 1122 C CA . ASP A 1 142 ? -14.912 4.735 8.355 1.00 92.94 142 ASP A CA 1
ATOM 1123 C C . ASP A 1 142 ? -14.570 3.475 9.158 1.00 92.94 142 ASP A C 1
ATOM 1125 O O . ASP A 1 142 ? -15.284 3.107 10.088 1.00 92.94 142 ASP A O 1
ATOM 1129 N N . LEU A 1 143 ? -13.434 2.833 8.860 1.00 92.12 143 LEU A N 1
ATOM 1130 C CA . LEU A 1 143 ? -12.977 1.673 9.625 1.00 92.12 143 LEU A CA 1
ATOM 1131 C C . LEU A 1 143 ? -12.775 2.016 11.113 1.00 92.12 143 LEU A C 1
ATOM 1133 O O . LEU A 1 143 ? -13.224 1.266 11.982 1.00 92.12 143 LEU A O 1
ATOM 1137 N N . LEU A 1 144 ? -12.127 3.143 11.423 1.00 90.50 144 LEU A N 1
ATOM 1138 C CA . LEU A 1 144 ? -11.891 3.570 12.804 1.00 90.50 144 LEU A CA 1
ATOM 1139 C C . LEU A 1 144 ? -13.202 3.877 13.550 1.00 90.50 144 LEU A C 1
ATOM 1141 O O . LEU A 1 144 ? -13.360 3.501 14.713 1.00 90.50 144 LEU A O 1
ATOM 1145 N N . GLU A 1 145 ? -14.153 4.541 12.898 1.00 91.00 145 GLU A N 1
ATOM 1146 C CA . GLU A 1 145 ? -15.465 4.852 13.471 1.00 91.00 145 GLU A CA 1
ATOM 1147 C C . GLU A 1 145 ? -16.250 3.577 13.792 1.00 91.00 145 GLU A C 1
ATOM 1149 O O . GLU A 1 145 ? -16.762 3.420 14.907 1.00 91.00 145 GLU A O 1
ATOM 1154 N N . VAL A 1 146 ? -16.294 2.619 12.862 1.00 89.69 146 VAL A N 1
ATOM 1155 C CA . VAL A 1 146 ? -16.999 1.348 13.078 1.00 89.69 146 VAL A CA 1
ATOM 1156 C C . VAL A 1 146 ? -16.288 0.506 14.153 1.00 89.69 146 VAL A C 1
ATOM 1158 O O . VAL A 1 146 ? -16.951 -0.101 15.000 1.00 89.69 146 VAL A O 1
ATOM 1161 N N . TYR A 1 147 ? -14.950 0.526 14.202 1.00 88.12 147 TYR A N 1
ATOM 1162 C CA . TYR A 1 147 ? -14.166 -0.124 15.261 1.00 88.12 147 TYR A CA 1
ATOM 1163 C C . TYR A 1 147 ? -14.513 0.405 16.665 1.00 88.12 147 TYR A C 1
ATOM 1165 O O . TYR A 1 147 ? -14.617 -0.371 17.621 1.00 88.12 147 TYR A O 1
ATOM 1173 N N . ASN A 1 148 ? -14.741 1.714 16.797 1.00 87.06 148 ASN A N 1
ATOM 1174 C CA . ASN A 1 148 ? -15.040 2.364 18.077 1.00 87.06 148 ASN A CA 1
ATOM 1175 C C . ASN A 1 148 ? -16.509 2.246 18.517 1.00 87.06 148 ASN A C 1
ATOM 1177 O O . ASN A 1 148 ? -16.807 2.407 19.699 1.00 87.06 148 ASN A O 1
ATOM 1181 N N . THR A 1 149 ? -17.430 1.941 17.601 1.00 81.38 149 THR A N 1
ATOM 1182 C CA . THR A 1 149 ? -18.887 1.949 17.849 1.00 81.38 149 THR A CA 1
ATOM 1183 C C . THR A 1 149 ? -19.510 0.551 17.993 1.00 81.38 149 THR A C 1
ATOM 1185 O O . THR A 1 149 ? -20.730 0.417 18.046 1.00 81.38 149 THR A O 1
ATOM 1188 N N . VAL A 1 150 ? -18.680 -0.489 18.176 1.00 65.88 150 VAL A N 1
ATOM 1189 C CA . VAL A 1 150 ? -19.050 -1.881 18.548 1.00 65.88 150 VAL A CA 1
ATOM 1190 C C . VAL A 1 150 ? -19.597 -2.757 17.401 1.00 65.88 150 VAL A C 1
ATOM 1192 O O . VAL A 1 150 ? -20.009 -3.891 17.629 1.00 65.88 150 VAL A O 1
ATOM 1195 N N . SER A 1 151 ? -19.548 -2.303 16.145 1.00 72.62 151 SER A N 1
ATOM 1196 C CA . SER A 1 151 ? -20.103 -3.072 15.010 1.00 72.62 151 SER A CA 1
ATOM 1197 C C . SER A 1 151 ? -19.113 -4.033 14.334 1.00 72.62 151 SER A C 1
ATOM 1199 O O . SER A 1 151 ? -19.488 -4.709 13.377 1.00 72.62 151 SER A O 1
ATOM 1201 N N . ILE A 1 152 ? -17.867 -4.132 14.820 1.00 81.50 152 ILE A N 1
ATOM 1202 C CA . ILE A 1 152 ? -16.862 -5.069 14.287 1.00 81.50 152 ILE A CA 1
ATOM 1203 C C . ILE A 1 152 ? -16.308 -5.968 15.385 1.00 81.50 152 ILE A C 1
ATOM 1205 O O . ILE A 1 152 ? -16.095 -5.551 16.525 1.00 81.50 152 ILE A O 1
ATOM 1209 N N . ARG A 1 153 ? -16.018 -7.218 15.022 1.00 82.75 153 ARG A N 1
ATOM 1210 C CA . ARG A 1 153 ? -15.279 -8.146 15.872 1.00 82.75 153 ARG A CA 1
ATOM 1211 C C . ARG A 1 153 ? -13.876 -7.599 16.101 1.00 82.75 153 ARG A C 1
ATOM 1213 O O . ARG A 1 153 ? -13.106 -7.464 15.152 1.00 82.75 153 ARG A O 1
ATOM 1220 N N . LYS A 1 154 ? -13.548 -7.339 17.362 1.00 80.31 154 LYS A N 1
ATOM 1221 C CA . LYS A 1 154 ? -12.193 -7.010 17.803 1.00 80.31 154 LYS A CA 1
ATOM 1222 C C . LYS A 1 154 ? -11.413 -8.295 18.079 1.00 80.31 154 LYS A C 1
ATOM 1224 O O . LYS A 1 154 ? -11.979 -9.264 18.589 1.00 80.31 154 LYS A O 1
ATOM 1229 N N . LEU A 1 155 ? -10.126 -8.299 17.752 1.00 73.56 155 LEU A N 1
ATOM 1230 C CA . LEU A 1 155 ? -9.181 -9.307 18.223 1.00 73.56 155 LEU A CA 1
ATOM 1231 C C . LEU A 1 155 ? -8.373 -8.671 19.348 1.00 73.56 155 LEU A C 1
ATOM 1233 O O . LEU A 1 155 ? -7.869 -7.566 19.186 1.00 73.56 155 LEU A O 1
ATOM 1237 N N . ARG A 1 156 ? -8.244 -9.379 20.465 1.00 69.94 156 ARG A N 1
ATOM 1238 C CA . ARG A 1 156 ? -7.251 -9.070 21.487 1.00 69.94 156 ARG A CA 1
ATOM 1239 C C . ARG A 1 156 ? -6.394 -10.311 21.646 1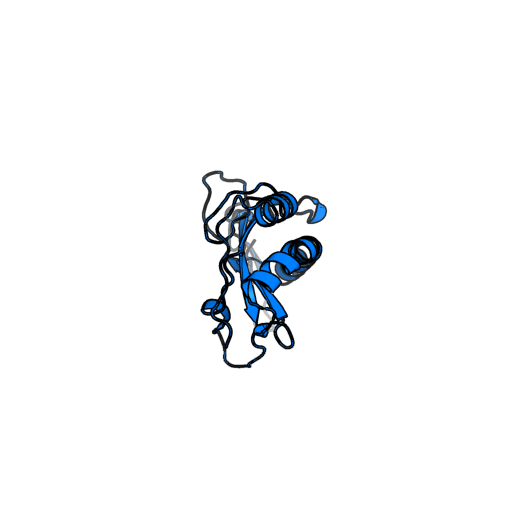.00 69.94 156 ARG A C 1
ATOM 1241 O O . ARG A 1 156 ? -6.933 -11.381 21.936 1.00 69.94 156 ARG A O 1
ATOM 1248 N N . LEU A 1 157 ? -5.096 -10.189 21.394 1.00 62.75 157 LEU A N 1
ATOM 1249 C CA . LEU A 1 157 ? -4.175 -11.282 21.685 1.00 62.75 157 LEU A CA 1
ATOM 1250 C C . LEU A 1 157 ? -4.151 -11.551 23.200 1.00 62.75 157 LEU A C 1
ATOM 1252 O O . LEU A 1 157 ? -4.433 -10.638 23.983 1.00 62.75 157 LEU A O 1
ATOM 1256 N N . PRO A 1 158 ? -3.862 -12.792 23.632 1.00 58.75 158 PRO A N 1
ATOM 1257 C CA . PRO A 1 158 ? -3.687 -13.085 25.047 1.00 58.75 158 PRO A CA 1
ATOM 1258 C C . PRO A 1 158 ? -2.637 -12.141 25.642 1.00 58.75 158 PRO A C 1
ATOM 1260 O O . PRO A 1 158 ? -1.543 -12.020 25.095 1.00 58.75 158 PRO A O 1
ATOM 1263 N N . SER A 1 159 ? -2.972 -11.477 26.747 1.00 57.19 159 SER A N 1
ATOM 1264 C CA . SER A 1 159 ? -1.986 -10.752 27.547 1.00 57.19 159 SER A CA 1
ATOM 1265 C C . SER A 1 159 ? -1.020 -11.769 28.158 1.00 57.19 159 SER A C 1
ATOM 1267 O O . SER A 1 159 ? -1.482 -12.721 28.798 1.00 57.19 159 SER A O 1
ATOM 1269 N N . GLY A 1 160 ? 0.280 -11.588 27.919 1.00 49.03 160 GLY A N 1
ATOM 1270 C CA . GLY A 1 160 ? 1.350 -12.355 28.567 1.00 49.03 160 GLY A CA 1
ATOM 1271 C C . GLY A 1 160 ? 1.538 -11.979 30.029 1.00 49.03 160 GLY A C 1
ATOM 1272 O O . GLY A 1 160 ? 1.277 -10.803 30.370 1.00 49.03 160 GLY A O 1
#

Secondary structure (DSSP, 8-state):
--EEEE--SBTBPPEEEESS-TTSS-GGGSPPPHHHHHHHHHHHHHHHHHHHHHHHHHTTTTTTTS-EEEEEEE-----S-TT--EEEEEEEEE---S-TTGGGTTEEEEEEEEE--SSSGGG-EEEEEEETTEEEESSHHHHHHHHHTT-SPPP-PPP-

pLDDT: mean 80.65, std 12.76, range [44.12, 94.5]

Foldseek 3Di:
DDWDWDDPDPPDDIDIDDPDDVPPDDPLNDDQDPVNVVLVVVVCVVLCVLCVVQQCQQEVVPQVPQKDKDWDWDQDPDDPDPQWGKTKIWIFIHSPPPPPDCRVVRTAQWIWMWTPSDPDSVPIDIFQIGGNNDDRDGGSNSVSVCSVVPNDDGHHDDDD

Organism: Dreissena polymorpha (NCBI:txid45954)

Sequence (160 aa):
MEYVIGPLDKGESLYVRPLSAPGEHALIARGIDFVEVNTILKELRPIEAVLLPLVRESFDNAGFQSMDLHWYLWKGSTGMTENLLEIKLQLYLDPGSNDGDSHILDMLPLALILNTTSQNSSEWKTYDYHFLNQGPFATAQDLLEVYNTVSIRKLRLPSG

Radius of gyration: 20.8 Å; chains: 1; bounding box: 57×28×62 Å